Protein AF-A0A518AS21-F1 (afdb_monomer)

Structure (mmCIF, N/CA/C/O backbone):
data_AF-A0A518AS21-F1
#
_entry.id   AF-A0A518AS21-F1
#
loop_
_atom_site.group_PDB
_atom_site.id
_atom_site.type_symbol
_atom_site.label_atom_id
_atom_site.label_alt_id
_atom_site.label_comp_id
_atom_site.label_asym_id
_atom_site.label_entity_id
_atom_site.label_seq_id
_atom_site.pdbx_PDB_ins_code
_atom_site.Cartn_x
_atom_site.Cartn_y
_atom_site.Cartn_z
_atom_site.occupancy
_atom_site.B_iso_or_equiv
_atom_site.auth_seq_id
_atom_site.auth_comp_id
_atom_site.auth_asym_id
_atom_site.auth_atom_id
_atom_site.pdbx_PDB_model_num
ATOM 1 N N . MET A 1 1 ? -19.254 11.990 -0.516 1.00 41.94 1 MET A N 1
ATOM 2 C CA . MET A 1 1 ? -18.708 10.766 0.112 1.00 41.94 1 MET A CA 1
ATOM 3 C C . MET A 1 1 ? -17.410 11.158 0.797 1.00 41.94 1 MET A C 1
ATOM 5 O O . MET A 1 1 ? -16.558 11.711 0.112 1.00 41.94 1 MET A O 1
ATOM 9 N N . SER A 1 2 ? -17.281 10.971 2.113 1.00 51.50 2 SER A N 1
ATOM 10 C CA . SER A 1 2 ? -16.029 11.250 2.826 1.00 51.50 2 SER A CA 1
ATOM 11 C C . SER A 1 2 ? -14.923 10.355 2.263 1.00 51.50 2 SER A C 1
ATOM 13 O O . SER A 1 2 ? -15.095 9.141 2.139 1.00 51.50 2 SER A O 1
ATOM 15 N N . GLN A 1 3 ? -13.813 10.954 1.831 1.00 64.44 3 GLN A N 1
ATOM 16 C CA . GLN A 1 3 ? -12.653 10.183 1.397 1.00 64.44 3 GLN A CA 1
ATOM 17 C C . GLN A 1 3 ? -12.091 9.465 2.624 1.00 64.44 3 GLN A C 1
ATOM 19 O O . GLN A 1 3 ? -11.695 10.113 3.584 1.00 64.44 3 GLN A O 1
ATOM 24 N N . LEU A 1 4 ? -12.098 8.132 2.615 1.00 70.88 4 LEU A N 1
ATOM 25 C CA . LEU A 1 4 ? -11.415 7.357 3.647 1.00 70.88 4 LEU A CA 1
ATOM 26 C C . LEU A 1 4 ? -9.899 7.560 3.513 1.00 70.88 4 LEU A C 1
ATOM 28 O O . LEU A 1 4 ? -9.398 7.692 2.387 1.00 70.88 4 LEU A O 1
ATOM 32 N N . PRO A 1 5 ? -9.154 7.560 4.630 1.00 86.06 5 PRO A N 1
ATOM 33 C CA . PRO A 1 5 ? -7.715 7.731 4.573 1.00 86.06 5 PRO A CA 1
ATOM 34 C C . PRO A 1 5 ? -7.046 6.582 3.833 1.00 86.06 5 PRO A C 1
ATOM 36 O O . PRO A 1 5 ? -7.519 5.448 3.834 1.00 86.06 5 PRO A O 1
ATOM 39 N N . CYS A 1 6 ? -5.910 6.859 3.203 1.00 89.50 6 CYS A N 1
ATOM 40 C CA . CYS A 1 6 ? -5.127 5.821 2.549 1.00 89.50 6 CYS A CA 1
ATOM 41 C C . CYS A 1 6 ? -3.630 6.064 2.714 1.00 89.50 6 CYS A C 1
ATOM 43 O O . CYS A 1 6 ? -3.162 7.205 2.744 1.00 89.50 6 CYS A O 1
ATOM 45 N N . LYS A 1 7 ? -2.865 4.974 2.785 1.00 91.88 7 LYS A N 1
ATOM 46 C CA . LYS A 1 7 ? -1.402 4.997 2.779 1.00 91.88 7 LYS A CA 1
ATOM 47 C C . LYS A 1 7 ? -0.901 4.379 1.484 1.00 91.88 7 LYS A C 1
ATOM 49 O O . LYS A 1 7 ? -1.304 3.280 1.126 1.00 91.88 7 LYS A O 1
ATOM 54 N N . ARG A 1 8 ? -0.014 5.078 0.777 1.00 91.38 8 ARG A N 1
ATOM 55 C CA . ARG A 1 8 ? 0.564 4.601 -0.486 1.00 91.38 8 ARG A CA 1
ATOM 56 C C . ARG A 1 8 ? 2.052 4.327 -0.329 1.00 91.38 8 ARG A C 1
ATOM 58 O O . ARG A 1 8 ? 2.768 5.136 0.260 1.00 91.38 8 ARG A O 1
ATOM 65 N N . PHE A 1 9 ? 2.503 3.214 -0.891 1.00 91.38 9 PHE A N 1
ATOM 66 C CA . PHE A 1 9 ? 3.909 2.840 -1.008 1.00 91.38 9 PHE A CA 1
ATOM 67 C C . PHE A 1 9 ? 4.259 2.714 -2.480 1.00 91.38 9 PHE A C 1
ATOM 69 O O . PHE A 1 9 ? 3.477 2.148 -3.238 1.00 91.38 9 PHE A O 1
ATOM 76 N N . TRP A 1 10 ? 5.432 3.210 -2.865 1.00 89.25 10 TRP A N 1
ATOM 77 C CA . TRP A 1 10 ? 5.926 3.155 -4.236 1.00 89.25 10 TRP A CA 1
ATOM 78 C C . TRP A 1 10 ? 7.369 2.659 -4.268 1.00 89.25 10 TRP A C 1
ATOM 80 O O . TRP A 1 10 ? 8.170 2.982 -3.390 1.00 89.25 10 TRP A O 1
ATOM 90 N N . GLU A 1 11 ? 7.688 1.887 -5.299 1.00 88.38 11 GLU A N 1
ATOM 91 C CA . GLU A 1 11 ? 9.034 1.481 -5.682 1.00 88.38 11 GLU A CA 1
ATOM 92 C C . GLU A 1 11 ? 9.083 1.431 -7.218 1.00 88.38 11 GLU A C 1
ATOM 94 O O . GLU A 1 11 ? 8.591 0.497 -7.860 1.00 88.38 11 GLU A O 1
ATOM 99 N N . GLY A 1 12 ? 9.635 2.483 -7.826 1.00 83.38 12 GLY A N 1
ATOM 100 C CA . GLY A 1 12 ? 9.606 2.656 -9.279 1.00 83.38 12 GLY A CA 1
ATOM 101 C C . GLY A 1 12 ? 8.165 2.679 -9.822 1.00 83.38 12 GLY A C 1
ATOM 102 O O . GLY A 1 12 ? 7.334 3.407 -9.282 1.00 83.38 12 GLY A O 1
ATOM 103 N N . PRO A 1 13 ? 7.835 1.891 -10.865 1.00 80.88 13 PRO A N 1
ATOM 104 C CA . PRO A 1 13 ? 6.492 1.867 -11.450 1.00 80.88 13 PRO A CA 1
ATOM 105 C C . PRO A 1 13 ? 5.495 1.016 -10.645 1.00 80.88 13 PRO A C 1
ATOM 107 O O . PRO A 1 13 ? 4.372 0.803 -11.095 1.00 80.88 13 PRO A O 1
ATOM 110 N N . VAL A 1 14 ? 5.896 0.461 -9.499 1.00 86.00 14 VAL A N 1
ATOM 111 C CA . VAL A 1 14 ? 5.064 -0.428 -8.685 1.00 86.00 14 VAL A CA 1
ATOM 112 C C . VAL A 1 14 ? 4.634 0.294 -7.421 1.00 86.00 14 VAL A C 1
ATOM 114 O O . VAL A 1 14 ? 5.470 0.816 -6.688 1.00 86.00 14 VAL A O 1
ATOM 117 N N . GLY A 1 15 ? 3.336 0.284 -7.147 1.00 89.19 15 GLY A N 1
ATOM 118 C CA . GLY A 1 15 ? 2.752 0.864 -5.954 1.00 89.19 15 GLY A CA 1
ATOM 119 C C . GLY A 1 15 ? 1.694 -0.026 -5.318 1.00 89.19 15 GLY A C 1
ATOM 120 O O . GLY A 1 15 ? 1.115 -0.914 -5.944 1.00 89.19 15 GLY A O 1
ATOM 121 N N . ILE A 1 16 ? 1.457 0.213 -4.035 1.00 90.50 16 ILE A N 1
ATOM 122 C CA . ILE A 1 16 ? 0.378 -0.402 -3.265 1.00 90.50 16 ILE A CA 1
ATOM 123 C C . ILE A 1 16 ? -0.305 0.690 -2.465 1.00 90.50 16 ILE A C 1
ATOM 125 O O . ILE A 1 16 ? 0.355 1.534 -1.855 1.00 90.50 16 ILE A O 1
ATOM 129 N N . THR A 1 17 ? -1.630 0.648 -2.453 1.00 92.31 17 THR A N 1
ATOM 130 C CA . THR A 1 17 ? -2.464 1.512 -1.626 1.00 92.31 17 THR A CA 1
ATOM 131 C C . THR A 1 17 ? -3.107 0.679 -0.525 1.00 92.31 17 THR A C 1
ATOM 133 O O . THR A 1 17 ? -3.833 -0.263 -0.820 1.00 92.31 17 THR A O 1
ATOM 136 N N . LEU A 1 18 ? -2.864 1.039 0.731 1.00 93.44 18 LEU A N 1
ATOM 137 C CA . LEU A 1 18 ? -3.574 0.519 1.893 1.00 93.44 18 LEU A CA 1
ATOM 138 C C . LEU A 1 18 ? -4.731 1.445 2.254 1.00 93.44 18 LEU A C 1
ATOM 140 O O . LEU A 1 18 ? -4.554 2.663 2.337 1.00 93.44 18 LEU A O 1
ATOM 144 N N . MET A 1 19 ? -5.902 0.863 2.483 1.00 93.25 19 MET A N 1
ATOM 145 C CA . MET A 1 19 ? -7.113 1.568 2.895 1.00 93.25 19 MET A CA 1
ATOM 146 C C . MET A 1 19 ? -7.762 0.817 4.057 1.00 93.25 19 MET A C 1
ATOM 148 O O . MET A 1 19 ? -8.006 -0.388 3.921 1.00 93.25 19 MET A O 1
ATOM 152 N N . PRO A 1 20 ? -8.081 1.491 5.170 1.00 92.88 20 PRO A N 1
ATOM 153 C CA . PRO A 1 20 ? -8.905 0.902 6.202 1.00 92.88 20 PRO A CA 1
ATOM 154 C C . PRO A 1 20 ? -10.345 0.812 5.686 1.00 92.88 20 PRO A C 1
ATOM 156 O O . PRO A 1 20 ? -10.876 1.735 5.060 1.00 92.88 20 PRO A O 1
ATOM 159 N N . ARG A 1 21 ? -10.991 -0.326 5.920 1.00 91.50 21 ARG A N 1
ATOM 160 C CA . ARG A 1 21 ? -12.401 -0.554 5.593 1.00 91.50 21 ARG A CA 1
ATOM 161 C C . ARG A 1 21 ? -13.114 -1.035 6.840 1.00 91.50 21 ARG A C 1
ATOM 163 O O . ARG A 1 21 ? -12.568 -1.836 7.588 1.00 91.50 21 ARG A O 1
ATOM 170 N N . LYS A 1 22 ? -14.327 -0.533 7.051 1.00 91.44 22 LYS A N 1
ATOM 171 C CA . LYS A 1 22 ? -15.169 -0.924 8.179 1.00 91.44 22 LYS A CA 1
ATOM 172 C C . LYS A 1 22 ? -15.969 -2.169 7.805 1.00 91.44 22 LYS A C 1
ATOM 174 O O . LYS A 1 22 ? -16.633 -2.182 6.767 1.00 91.44 22 LYS A O 1
ATOM 179 N N . GLN A 1 23 ? -15.881 -3.212 8.619 1.00 90.25 23 GLN A N 1
ATOM 180 C CA . GLN A 1 23 ? -16.730 -4.395 8.519 1.00 90.25 23 GLN A CA 1
ATOM 181 C C . GLN A 1 23 ? -18.141 -4.093 9.035 1.00 90.25 23 GLN A C 1
ATOM 183 O O . GLN A 1 23 ? -18.375 -3.086 9.704 1.00 90.25 23 GLN A O 1
ATOM 188 N N . GLN A 1 24 ? -19.083 -5.001 8.774 1.00 91.19 24 GLN A N 1
ATOM 189 C CA . GLN A 1 24 ? -20.438 -4.910 9.333 1.00 91.19 24 GLN A CA 1
ATOM 190 C C . GLN A 1 24 ? -20.447 -4.996 10.868 1.00 91.19 24 GLN A C 1
ATOM 192 O O . GLN A 1 24 ? -21.294 -4.375 11.500 1.00 91.19 24 GLN A O 1
ATOM 197 N N . SER A 1 25 ? -19.473 -5.696 11.463 1.00 91.88 25 SER A N 1
ATOM 198 C CA . SER A 1 25 ? -19.252 -5.761 12.918 1.00 91.88 25 SER A CA 1
ATOM 199 C C . SER A 1 25 ? -18.850 -4.418 13.537 1.00 91.88 25 SER A C 1
ATOM 201 O O . SER A 1 25 ? -18.908 -4.255 14.750 1.00 91.88 25 SER A O 1
ATOM 203 N N . GLY A 1 26 ? -18.431 -3.454 12.714 1.00 88.19 26 GLY A N 1
ATOM 204 C CA . GLY A 1 26 ? -17.901 -2.169 13.150 1.00 88.19 26 GLY A CA 1
ATOM 205 C C . GLY A 1 26 ? -16.377 -2.123 13.270 1.00 88.19 26 GLY A C 1
ATOM 206 O O . GLY A 1 26 ? -15.833 -1.023 13.360 1.00 88.19 26 GLY A O 1
ATOM 207 N N . GLU A 1 27 ? -15.693 -3.267 13.197 1.00 90.81 27 GLU A N 1
ATOM 208 C CA . GLU A 1 27 ? -14.230 -3.348 13.228 1.00 90.81 27 GLU A CA 1
ATOM 209 C C . GLU A 1 27 ? -13.611 -2.876 11.904 1.00 90.81 27 GLU A C 1
ATOM 211 O O . GLU A 1 27 ? -14.154 -3.114 10.820 1.00 90.81 27 GLU A O 1
ATOM 216 N N . TYR A 1 28 ? -12.465 -2.197 11.979 1.00 92.56 28 TYR A N 1
ATOM 217 C CA . TYR A 1 28 ? -11.699 -1.815 10.798 1.00 92.56 28 TYR A CA 1
ATOM 218 C C . TYR A 1 28 ? -10.652 -2.870 10.448 1.00 92.56 28 TYR A C 1
ATOM 220 O O . TYR A 1 28 ? -9.984 -3.414 11.318 1.00 92.56 28 TYR A O 1
ATOM 228 N 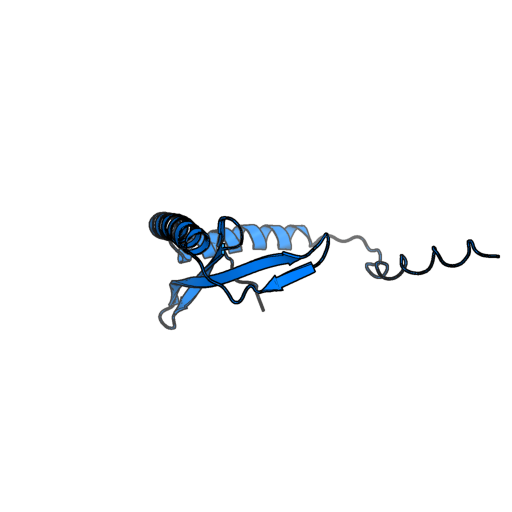N . PHE A 1 29 ? -10.443 -3.091 9.154 1.00 93.62 29 PHE A N 1
ATOM 229 C CA . PHE A 1 29 ? -9.374 -3.941 8.639 1.00 93.62 29 PHE A CA 1
ATOM 230 C C . PHE A 1 29 ? -8.674 -3.282 7.456 1.00 93.62 29 PHE A C 1
ATOM 232 O O . PHE A 1 29 ? -9.242 -2.432 6.760 1.00 93.62 29 PHE A O 1
ATOM 239 N N . TRP A 1 30 ? -7.429 -3.683 7.216 1.00 94.06 30 TRP A N 1
ATOM 240 C CA . TR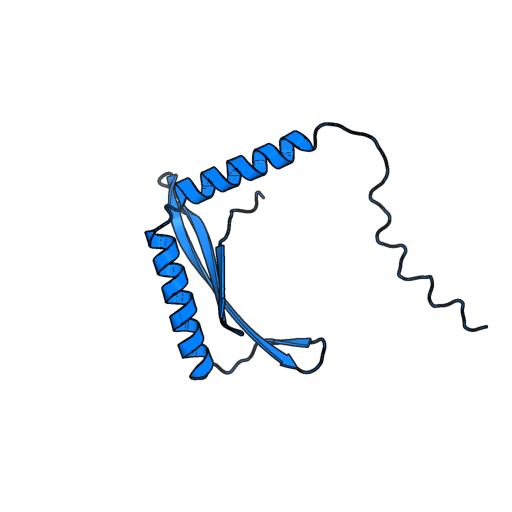P A 1 30 ? -6.665 -3.212 6.072 1.00 94.06 30 TRP A CA 1
ATOM 241 C C . TRP A 1 30 ? -7.098 -3.920 4.790 1.00 94.06 30 TRP A C 1
ATOM 243 O O . TRP A 1 30 ? -7.140 -5.144 4.708 1.00 94.06 30 TRP A O 1
ATOM 253 N N . THR A 1 31 ? -7.353 -3.132 3.754 1.00 93.06 31 THR A N 1
ATOM 254 C CA . THR A 1 31 ? -7.430 -3.606 2.372 1.00 93.06 31 THR A CA 1
ATOM 255 C C . THR A 1 31 ? -6.252 -3.063 1.592 1.00 93.06 31 THR A C 1
ATOM 257 O O . THR A 1 31 ? -5.829 -1.927 1.810 1.00 93.06 31 THR A O 1
ATOM 260 N N . PHE A 1 32 ? -5.726 -3.867 0.673 1.00 89.50 32 PHE A N 1
ATOM 261 C CA . PHE A 1 32 ? -4.672 -3.448 -0.234 1.00 89.50 32 PHE A CA 1
ATOM 262 C C . PHE A 1 32 ? -5.205 -3.418 -1.664 1.00 89.50 32 PHE A C 1
ATOM 264 O O . PHE A 1 32 ? -5.867 -4.343 -2.128 1.00 89.50 32 PHE A O 1
ATOM 271 N N . ALA A 1 33 ? -4.899 -2.338 -2.369 1.00 88.12 33 ALA A N 1
ATOM 272 C CA . ALA A 1 33 ? -5.115 -2.213 -3.794 1.00 88.12 33 ALA A CA 1
ATOM 273 C C . ALA A 1 33 ? -3.759 -2.129 -4.472 1.00 88.12 33 ALA A C 1
ATOM 275 O O . ALA A 1 33 ? -2.901 -1.311 -4.122 1.00 88.12 33 ALA A O 1
ATOM 276 N N . PHE A 1 34 ? -3.576 -2.999 -5.449 1.00 84.12 34 PHE A N 1
ATOM 277 C CA . PHE A 1 34 ? -2.377 -3.003 -6.241 1.00 84.12 34 PHE A CA 1
ATOM 278 C C . PHE A 1 34 ? -2.406 -1.862 -7.260 1.00 84.12 34 PHE A C 1
ATOM 280 O O . PHE A 1 34 ? -3.418 -1.648 -7.922 1.00 84.12 34 PHE A O 1
ATOM 287 N N . THR A 1 35 ? -1.319 -1.105 -7.385 1.00 76.38 35 THR A N 1
ATOM 288 C CA . THR A 1 35 ? -1.233 0.030 -8.310 1.00 76.38 35 THR A CA 1
ATOM 289 C C . THR A 1 35 ? -0.002 -0.145 -9.199 1.00 76.38 35 THR A C 1
ATOM 291 O O . THR A 1 35 ? 1.134 -0.077 -8.745 1.00 76.38 35 THR A O 1
ATOM 294 N N . ARG A 1 36 ? -0.207 -0.414 -10.487 1.00 68.50 36 ARG A N 1
ATOM 295 C CA . ARG A 1 36 ? 0.852 -0.607 -11.498 1.00 68.50 36 ARG A CA 1
ATOM 296 C C . ARG A 1 36 ? 0.377 -0.053 -12.838 1.00 68.50 36 ARG A C 1
ATOM 298 O O . ARG A 1 36 ? -0.826 0.059 -13.023 1.00 68.50 36 ARG A O 1
ATOM 305 N N . ALA A 1 37 ? 1.216 0.242 -13.830 1.00 62.34 37 ALA A N 1
ATOM 306 C CA . ALA A 1 37 ? 2.673 0.262 -13.947 1.00 62.34 37 ALA A CA 1
ATOM 307 C C . ALA A 1 37 ? 2.979 1.247 -15.077 1.00 62.34 37 ALA A C 1
ATOM 309 O O . ALA A 1 37 ? 2.622 0.951 -16.213 1.00 62.34 37 ALA A O 1
ATOM 310 N N . PHE A 1 38 ? 3.586 2.400 -14.807 1.00 62.94 38 PHE A N 1
ATOM 311 C CA . PHE A 1 38 ? 3.742 3.399 -15.861 1.00 62.94 38 PHE A CA 1
ATOM 312 C C . PHE A 1 38 ? 5.104 3.279 -16.543 1.00 62.94 38 PHE A C 1
ATOM 314 O O . PHE A 1 38 ? 6.143 3.568 -15.943 1.00 62.94 38 PHE A O 1
ATOM 321 N N . LYS A 1 39 ? 5.109 2.864 -17.811 1.00 57.88 39 LYS A N 1
ATOM 322 C CA . LYS A 1 39 ? 6.230 3.152 -18.704 1.00 57.88 39 LYS A CA 1
ATOM 323 C C . LYS A 1 39 ? 6.095 4.622 -19.097 1.00 57.88 39 LYS A C 1
ATOM 325 O O . LYS A 1 39 ? 5.039 5.046 -19.556 1.00 57.88 39 LYS A O 1
ATOM 330 N N . ARG A 1 40 ? 7.144 5.413 -18.870 1.00 56.00 40 ARG A N 1
ATOM 331 C CA . ARG A 1 40 ? 7.199 6.790 -19.368 1.00 56.00 40 ARG A CA 1
ATOM 332 C C . ARG A 1 40 ? 7.676 6.743 -20.815 1.00 56.00 40 ARG A C 1
ATOM 334 O O . ARG A 1 40 ? 8.846 6.453 -21.068 1.00 56.00 40 ARG A O 1
ATOM 341 N N . THR A 1 41 ? 6.771 6.977 -21.753 1.00 55.78 41 THR A N 1
ATOM 342 C CA . THR A 1 41 ? 7.067 7.071 -23.186 1.00 55.78 41 THR A CA 1
ATOM 343 C C . THR A 1 41 ? 7.171 8.561 -23.521 1.00 55.78 41 THR A C 1
ATOM 345 O O . THR A 1 41 ? 6.195 9.308 -23.473 1.00 55.78 41 THR A O 1
ATOM 348 N N . GLY A 1 42 ? 8.392 9.043 -23.768 1.00 64.94 42 GLY A N 1
ATOM 349 C CA . GLY A 1 42 ? 8.653 10.471 -24.002 1.00 64.94 42 GLY A CA 1
ATOM 350 C C . GLY A 1 42 ? 8.585 11.348 -22.740 1.00 64.94 42 GLY A C 1
ATOM 351 O O . GLY A 1 42 ? 8.779 10.872 -21.621 1.00 64.94 42 GLY A O 1
ATOM 352 N N . LYS A 1 43 ? 8.374 12.663 -22.911 1.00 61.91 43 LYS A N 1
ATOM 353 C CA . LYS A 1 43 ? 8.339 13.618 -21.787 1.00 61.91 43 LYS A CA 1
ATOM 354 C C . LYS A 1 43 ? 7.021 13.584 -21.007 1.00 61.91 43 LYS A C 1
ATOM 356 O O . LYS A 1 43 ? 7.095 13.682 -19.784 1.00 61.91 43 LYS A O 1
ATOM 361 N N . ASP A 1 44 ? 5.882 13.337 -21.657 1.00 59.50 44 ASP A N 1
ATOM 362 C CA . ASP A 1 44 ? 4.575 13.696 -21.075 1.00 59.50 44 ASP A CA 1
ATOM 363 C C . ASP A 1 44 ? 3.504 12.590 -21.089 1.00 59.50 44 ASP A C 1
ATOM 365 O O . ASP A 1 44 ? 2.391 12.832 -20.629 1.00 59.50 44 ASP A O 1
ATOM 369 N N . SER A 1 45 ? 3.807 11.372 -21.563 1.00 58.62 45 SER A N 1
ATOM 370 C CA . SER A 1 45 ? 2.827 10.273 -21.583 1.00 58.62 45 SER A CA 1
ATOM 371 C C . SER A 1 45 ? 3.199 9.126 -20.640 1.00 58.62 45 SER A C 1
ATOM 373 O O . SER A 1 45 ? 4.349 8.673 -20.584 1.00 58.62 45 SER A O 1
ATOM 375 N N . TRP A 1 46 ? 2.209 8.693 -19.860 1.00 59.91 46 TRP A N 1
ATOM 376 C CA . TRP A 1 46 ? 2.297 7.562 -18.944 1.00 59.91 46 TRP A CA 1
ATOM 377 C C . TRP A 1 46 ? 1.429 6.431 -19.491 1.00 59.91 46 TRP A C 1
ATOM 379 O O . TRP A 1 46 ? 0.210 6.564 -19.555 1.00 59.91 46 TRP A O 1
ATOM 389 N N . GLU A 1 47 ? 2.050 5.318 -19.866 1.00 63.75 47 GLU A N 1
ATOM 390 C CA . GLU A 1 47 ? 1.350 4.157 -20.418 1.00 63.75 47 GLU A CA 1
ATOM 391 C C . GLU A 1 47 ? 1.385 2.991 -19.434 1.00 63.75 47 GLU A C 1
ATOM 393 O O . GLU A 1 47 ? 2.419 2.720 -18.814 1.00 63.75 47 GLU A O 1
ATOM 398 N N . TYR A 1 48 ? 0.267 2.275 -19.309 1.00 65.00 48 TYR A N 1
ATOM 399 C CA . TYR A 1 48 ? 0.226 1.016 -18.571 1.00 65.00 48 TYR A CA 1
ATOM 400 C C . TYR A 1 48 ? 1.093 -0.019 -19.298 1.00 65.00 48 TYR A C 1
ATOM 402 O O . TYR A 1 48 ? 0.825 -0.359 -20.446 1.00 65.00 48 TYR A O 1
ATOM 410 N N . THR A 1 49 ? 2.145 -0.526 -18.649 1.00 66.00 49 THR A N 1
ATOM 411 C CA . THR A 1 49 ? 2.931 -1.629 -19.220 1.00 66.00 49 THR A CA 1
ATOM 412 C C . THR A 1 49 ? 2.208 -2.955 -19.019 1.00 66.00 49 THR A C 1
ATOM 414 O O . THR A 1 49 ? 1.921 -3.352 -17.890 1.00 66.00 49 THR A O 1
ATOM 417 N N . GLU A 1 50 ? 1.983 -3.673 -20.116 1.00 65.38 50 GLU A N 1
ATOM 418 C CA . GLU A 1 50 ? 1.459 -5.044 -20.103 1.00 65.38 50 GLU A CA 1
ATOM 419 C C . GLU A 1 50 ? 2.490 -6.048 -19.560 1.00 65.38 50 GLU A C 1
ATOM 421 O O . GLU A 1 50 ? 2.137 -7.104 -19.038 1.00 65.38 50 GLU A O 1
ATOM 426 N N . PHE A 1 51 ? 3.786 -5.715 -19.626 1.00 75.38 51 PHE A N 1
ATOM 427 C CA . PHE A 1 51 ? 4.853 -6.614 -19.198 1.00 75.38 51 PHE A CA 1
ATOM 428 C C . PHE A 1 51 ? 5.235 -6.444 -17.724 1.00 75.38 51 PHE A C 1
ATOM 430 O O . PHE A 1 51 ? 5.672 -5.374 -17.282 1.00 75.38 51 PHE A O 1
ATOM 437 N N . PHE A 1 52 ? 5.190 -7.554 -16.984 1.00 78.81 52 PHE A N 1
ATOM 438 C CA . PHE A 1 52 ? 5.621 -7.648 -15.596 1.00 78.81 52 PHE A CA 1
ATOM 439 C C . PHE A 1 52 ? 6.866 -8.541 -15.425 1.00 78.81 52 PHE A C 1
ATOM 441 O O . PHE A 1 52 ? 6.776 -9.716 -15.090 1.00 78.81 52 PHE A O 1
ATOM 448 N N . GLY A 1 53 ? 8.051 -7.967 -15.659 1.00 84.88 53 GLY A N 1
ATOM 449 C CA . GLY A 1 53 ? 9.335 -8.660 -15.479 1.00 84.88 53 GLY A CA 1
ATOM 450 C C . GLY A 1 53 ? 9.935 -8.644 -14.064 1.00 84.88 53 GLY A C 1
ATOM 451 O O . GLY A 1 53 ? 9.424 -8.022 -13.132 1.00 84.88 53 GLY A O 1
ATOM 452 N N . GLN A 1 54 ? 11.110 -9.267 -13.933 1.00 87.25 54 GLN A N 1
ATOM 453 C CA . GLN A 1 54 ? 11.808 -9.492 -12.659 1.00 87.25 54 GLN A CA 1
ATOM 454 C C . GLN A 1 54 ? 12.084 -8.217 -11.848 1.00 87.25 54 GLN A C 1
ATOM 456 O O . GLN A 1 54 ? 11.875 -8.210 -10.638 1.00 87.25 54 GLN A O 1
ATOM 461 N N . LYS A 1 55 ? 12.472 -7.106 -12.494 1.00 85.44 55 LYS A N 1
ATOM 462 C CA . LYS A 1 55 ? 12.674 -5.815 -11.802 1.00 85.44 55 LYS A CA 1
ATOM 463 C C . LYS A 1 55 ? 11.407 -5.348 -11.081 1.00 85.44 55 LYS A C 1
ATOM 465 O O . LYS A 1 55 ? 11.472 -4.837 -9.966 1.00 85.44 55 LYS A O 1
ATOM 470 N N . HIS A 1 56 ? 10.251 -5.555 -11.702 1.00 85.75 56 HIS A N 1
ATOM 471 C CA . HIS A 1 56 ? 8.970 -5.193 -11.121 1.00 85.75 56 HIS A CA 1
ATOM 472 C C . HIS A 1 56 ? 8.560 -6.167 -9.999 1.00 85.75 56 HIS A C 1
ATOM 474 O O . HIS A 1 56 ? 7.918 -5.742 -9.040 1.00 85.75 56 HIS A O 1
ATOM 480 N N . ALA A 1 57 ? 8.933 -7.449 -10.088 1.00 88.19 57 ALA A N 1
ATOM 481 C CA . ALA A 1 57 ? 8.736 -8.431 -9.017 1.00 88.19 57 ALA A CA 1
ATOM 482 C C . ALA A 1 57 ? 9.567 -8.097 -7.775 1.00 88.19 57 ALA A C 1
ATOM 484 O O . ALA A 1 57 ? 9.033 -8.070 -6.668 1.00 88.19 57 ALA A O 1
ATOM 485 N N . SER A 1 58 ? 10.835 -7.722 -7.953 1.00 91.25 58 SER A N 1
ATOM 486 C CA . SER A 1 58 ? 11.666 -7.222 -6.855 1.00 91.25 58 SER A CA 1
ATOM 487 C C . SER A 1 58 ? 11.090 -5.945 -6.239 1.00 91.25 58 SER A C 1
ATOM 489 O O . SER A 1 58 ? 11.057 -5.813 -5.017 1.00 91.25 58 SER A O 1
ATOM 491 N N . ALA A 1 59 ? 10.592 -5.018 -7.066 1.00 89.19 59 ALA A N 1
ATOM 492 C CA . ALA A 1 59 ? 9.937 -3.808 -6.578 1.00 89.19 59 ALA A CA 1
ATOM 493 C C . ALA A 1 59 ? 8.656 -4.120 -5.788 1.00 89.19 59 ALA A C 1
ATOM 495 O O . ALA A 1 59 ? 8.441 -3.541 -4.725 1.00 89.19 59 ALA A O 1
ATOM 496 N N . LEU A 1 60 ? 7.853 -5.084 -6.259 1.00 89.81 60 LEU A N 1
ATOM 497 C CA . LEU A 1 60 ? 6.668 -5.570 -5.551 1.00 89.81 60 LEU A CA 1
ATOM 498 C C . LEU A 1 60 ? 7.017 -6.110 -4.165 1.00 89.81 60 LEU A C 1
ATOM 500 O O . LEU A 1 60 ? 6.363 -5.740 -3.197 1.00 89.81 60 LEU A O 1
ATOM 504 N N . GLY A 1 61 ? 8.052 -6.947 -4.068 1.00 92.19 61 GLY A N 1
ATOM 505 C CA . GLY A 1 61 ? 8.507 -7.492 -2.789 1.00 92.19 61 GLY A CA 1
ATOM 506 C C . GLY A 1 61 ? 8.813 -6.383 -1.783 1.00 92.19 61 GLY A C 1
ATOM 507 O O . GLY A 1 61 ? 8.299 -6.401 -0.670 1.00 92.19 61 GLY A O 1
ATOM 508 N N . LYS A 1 62 ? 9.547 -5.347 -2.208 1.00 94.88 62 LYS A N 1
ATOM 509 C CA . LYS A 1 62 ? 9.872 -4.196 -1.352 1.00 94.88 62 LYS A CA 1
ATOM 510 C C . LYS A 1 62 ? 8.634 -3.429 -0.882 1.00 94.88 62 LYS A C 1
ATOM 512 O O . LYS A 1 62 ? 8.547 -3.095 0.299 1.00 94.88 62 LYS A O 1
ATOM 517 N N . VAL A 1 63 ? 7.685 -3.126 -1.776 1.00 93.56 63 VAL A N 1
ATOM 518 C CA . VAL A 1 63 ? 6.465 -2.397 -1.374 1.00 93.56 63 VAL A CA 1
ATOM 519 C C . VAL A 1 63 ? 5.558 -3.246 -0.489 1.00 93.56 63 VAL A C 1
ATOM 521 O O . VAL A 1 63 ? 4.985 -2.703 0.448 1.00 93.56 63 VAL A O 1
ATOM 524 N N . MET A 1 64 ? 5.477 -4.560 -0.722 1.00 93.88 64 MET A N 1
ATOM 525 C CA . MET A 1 64 ? 4.732 -5.483 0.138 1.00 93.88 64 MET A CA 1
ATOM 526 C C . MET A 1 64 ? 5.341 -5.548 1.536 1.00 93.88 64 MET A C 1
ATOM 528 O O . MET A 1 64 ? 4.611 -5.400 2.509 1.00 93.88 64 MET A O 1
ATOM 532 N N . SER A 1 65 ? 6.666 -5.687 1.658 1.00 96.12 65 SER A N 1
ATOM 533 C CA . SER A 1 65 ? 7.336 -5.687 2.965 1.00 96.12 65 SER A CA 1
ATOM 534 C C . SER A 1 65 ? 7.089 -4.389 3.734 1.00 96.12 65 SER A C 1
ATOM 536 O O . SER A 1 65 ? 6.745 -4.435 4.910 1.00 96.12 65 SER A O 1
ATOM 538 N N . ARG A 1 66 ? 7.184 -3.228 3.067 1.00 95.38 66 ARG A N 1
ATOM 539 C CA . ARG A 1 66 ? 6.864 -1.929 3.688 1.00 95.38 66 ARG A CA 1
ATOM 540 C C . ARG A 1 66 ? 5.397 -1.833 4.108 1.00 95.38 66 ARG A C 1
ATOM 542 O O . ARG A 1 66 ? 5.105 -1.297 5.171 1.00 95.38 66 ARG A O 1
ATOM 549 N N . ALA A 1 67 ? 4.484 -2.336 3.279 1.00 94.69 67 ALA A N 1
ATOM 550 C CA . ALA A 1 67 ? 3.059 -2.333 3.578 1.00 94.69 67 ALA A CA 1
ATOM 551 C C . ALA A 1 67 ? 2.735 -3.221 4.789 1.00 94.69 67 ALA A C 1
ATOM 553 O O . ALA A 1 67 ? 2.014 -2.779 5.675 1.00 94.69 67 ALA A 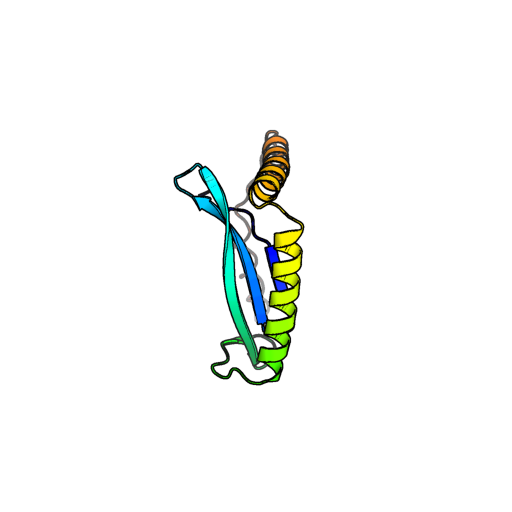O 1
ATOM 554 N N . ILE A 1 68 ? 3.302 -4.427 4.859 1.00 94.88 68 ILE A N 1
ATOM 555 C CA . ILE A 1 68 ? 3.128 -5.347 5.993 1.00 94.88 68 ILE A CA 1
ATOM 556 C C . ILE A 1 68 ? 3.670 -4.722 7.274 1.00 94.88 68 ILE A C 1
ATOM 558 O O . ILE A 1 68 ? 2.923 -4.602 8.238 1.00 94.88 68 ILE A O 1
ATOM 562 N N . GLN A 1 69 ? 4.906 -4.219 7.249 1.00 96.69 69 GLN A N 1
ATOM 563 C CA . GLN A 1 69 ? 5.503 -3.554 8.407 1.00 96.69 69 GLN A CA 1
ATOM 564 C C . GLN A 1 69 ? 4.641 -2.380 8.896 1.00 96.69 69 GLN A C 1
ATOM 566 O O . GLN A 1 69 ? 4.462 -2.184 10.094 1.00 96.69 69 GLN A O 1
ATOM 571 N N . PHE A 1 70 ? 4.067 -1.605 7.973 1.00 95.19 70 PHE A N 1
ATOM 572 C CA . PHE A 1 70 ? 3.142 -0.538 8.335 1.00 95.19 70 PHE A CA 1
ATOM 573 C C . PHE A 1 70 ? 1.867 -1.077 8.992 1.00 95.19 70 PHE A C 1
ATOM 575 O O . PHE A 1 70 ? 1.452 -0.530 10.007 1.00 95.19 70 PHE A O 1
ATOM 582 N N . MET A 1 71 ? 1.254 -2.131 8.447 1.00 94.69 71 MET A N 1
ATOM 583 C CA . MET A 1 71 ? 0.045 -2.733 9.024 1.00 94.69 71 MET A CA 1
ATOM 584 C C . MET A 1 71 ? 0.293 -3.315 10.420 1.00 94.69 71 MET A C 1
ATOM 586 O O . MET A 1 71 ? -0.569 -3.187 11.281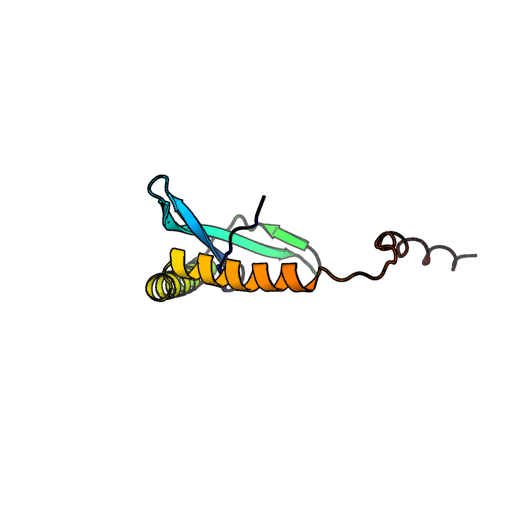 1.00 94.69 71 MET A O 1
ATOM 590 N N . GLU A 1 72 ? 1.465 -3.903 10.660 1.00 94.69 72 GLU A N 1
ATOM 591 C CA . GLU A 1 72 ? 1.866 -4.423 11.976 1.00 94.69 72 GLU A CA 1
ATOM 592 C C . GLU A 1 72 ? 2.039 -3.309 13.014 1.00 94.69 72 GLU A C 1
ATOM 594 O O . GLU A 1 72 ? 1.750 -3.496 14.192 1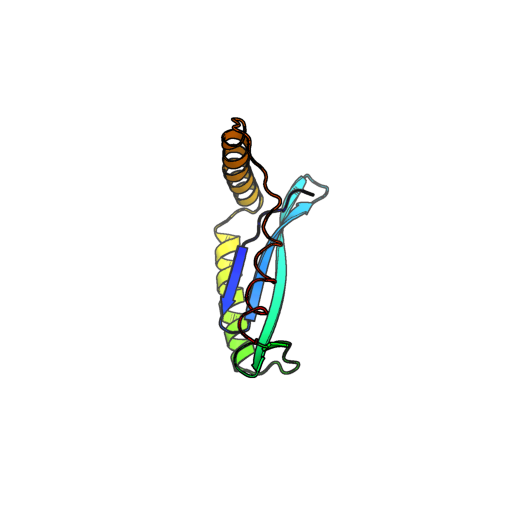.00 94.69 72 GLU A O 1
ATOM 599 N N . GLN A 1 73 ? 2.498 -2.136 12.577 1.00 94.88 73 GLN A N 1
ATOM 600 C CA . GLN A 1 73 ? 2.756 -0.988 13.448 1.00 94.88 73 GLN A CA 1
ATOM 601 C C . GLN A 1 73 ? 1.545 -0.066 13.627 1.00 94.88 73 GLN A C 1
ATOM 603 O O . GLN A 1 73 ? 1.571 0.805 14.494 1.00 94.88 73 GLN A O 1
ATOM 608 N N . ASN A 1 74 ? 0.515 -0.191 12.786 1.00 94.88 74 ASN A N 1
ATOM 609 C CA . ASN A 1 74 ? -0.596 0.757 12.734 1.00 94.88 74 ASN A CA 1
ATOM 610 C C . ASN A 1 74 ? -1.933 0.016 12.698 1.00 94.88 74 ASN A C 1
ATOM 612 O O . ASN A 1 74 ? -2.304 -0.591 11.688 1.00 94.88 74 ASN A O 1
ATOM 616 N N . ASN A 1 75 ? -2.699 0.139 13.784 1.00 93.81 75 ASN A N 1
ATOM 617 C CA . ASN A 1 75 ? -4.073 -0.338 13.824 1.00 93.81 75 ASN A CA 1
ATOM 618 C C . ASN A 1 75 ? -4.947 0.483 12.843 1.00 93.81 75 ASN A C 1
ATOM 620 O O . ASN A 1 75 ? -4.868 1.717 12.836 1.00 93.81 75 ASN A O 1
ATOM 624 N N . PRO A 1 76 ? -5.782 -0.159 12.006 1.00 93.25 76 PRO A N 1
ATOM 625 C CA . PRO A 1 76 ? -6.593 0.539 11.006 1.00 93.25 76 PRO A CA 1
ATOM 626 C C . PRO A 1 76 ? -7.674 1.448 11.614 1.00 93.25 76 PRO A C 1
ATOM 628 O O . PRO A 1 76 ? -8.031 2.450 10.991 1.00 93.25 76 PRO A O 1
ATOM 631 N N . GLY A 1 77 ? -8.180 1.134 12.811 1.00 91.56 77 GLY A N 1
ATOM 632 C CA . GLY A 1 77 ? -9.1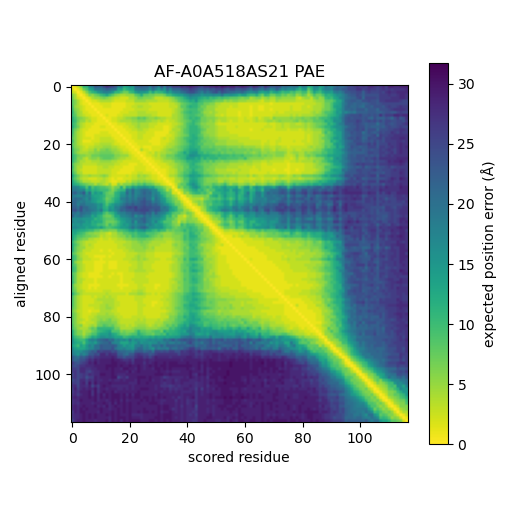20 1.974 13.555 1.00 91.56 77 GLY A CA 1
ATOM 633 C C . GLY A 1 77 ? -8.456 3.265 14.024 1.00 91.56 77 GLY A C 1
ATOM 634 O O . GLY A 1 77 ? -8.863 4.343 13.599 1.00 91.56 77 GLY A O 1
ATOM 635 N N . GLU A 1 78 ? -7.355 3.151 14.771 1.00 92.06 78 GLU A N 1
ATOM 636 C CA . GLU A 1 78 ? -6.587 4.313 15.250 1.00 92.06 78 GLU A CA 1
ATOM 637 C C . GLU A 1 78 ? -6.084 5.196 14.104 1.00 92.06 78 GLU A C 1
ATOM 639 O O . GLU A 1 78 ? -6.085 6.423 14.194 1.00 92.06 78 GLU A O 1
ATOM 644 N N . PHE A 1 79 ? -5.642 4.584 13.002 1.00 90.75 79 PHE A N 1
ATOM 645 C CA . PHE A 1 79 ? -5.227 5.323 11.814 1.00 90.75 79 PHE A CA 1
ATOM 646 C C . PHE A 1 79 ? -6.382 6.135 11.218 1.00 90.75 79 PHE A C 1
ATOM 648 O O . PHE A 1 79 ? -6.185 7.267 10.777 1.00 90.75 79 PHE A O 1
ATOM 655 N N . THR A 1 80 ? -7.586 5.561 11.211 1.00 89.19 80 THR A N 1
ATOM 656 C CA . THR A 1 80 ? -8.785 6.233 10.710 1.00 89.19 80 THR A CA 1
ATOM 657 C C . THR A 1 80 ? -9.201 7.378 11.627 1.00 89.19 80 THR A C 1
ATOM 659 O O . THR A 1 80 ? -9.469 8.471 11.134 1.00 89.19 80 THR A O 1
ATOM 662 N N . GLU A 1 81 ? -9.196 7.160 12.940 1.00 88.81 81 GLU A N 1
ATOM 663 C CA . GLU A 1 81 ? -9.540 8.168 13.950 1.00 88.81 81 GLU A CA 1
ATOM 664 C C . GLU A 1 81 ? -8.583 9.358 13.906 1.00 88.81 81 GLU A C 1
ATOM 666 O O . GLU A 1 81 ? -9.029 10.485 13.702 1.00 88.81 81 GLU A O 1
ATOM 671 N N . LYS A 1 82 ? -7.267 9.112 13.945 1.00 87.81 82 LYS A N 1
ATOM 672 C CA . LYS A 1 82 ? -6.249 10.172 13.839 1.00 87.81 82 LYS A CA 1
ATOM 673 C C . LYS A 1 82 ? -6.408 11.001 12.568 1.00 87.81 82 LYS A C 1
ATOM 675 O O . LYS A 1 82 ? -6.201 12.213 12.581 1.00 87.81 82 LYS A O 1
ATOM 680 N N . TRP A 1 83 ? -6.764 10.362 11.454 1.00 86.31 83 TRP A N 1
ATOM 681 C CA . TRP A 1 83 ? -7.005 11.081 10.209 1.00 86.31 83 TRP A CA 1
ATOM 682 C C . TRP A 1 83 ? -8.280 11.926 10.272 1.00 86.31 83 TRP A C 1
ATOM 684 O O . TRP A 1 83 ? -8.267 13.084 9.857 1.00 86.31 83 TRP A O 1
ATOM 694 N N . MET A 1 84 ? -9.367 11.377 10.816 1.00 83.88 84 MET A N 1
ATOM 695 C CA . MET A 1 84 ? -10.618 12.113 11.005 1.00 83.88 84 MET A CA 1
ATOM 696 C C . MET A 1 84 ? -10.432 13.312 11.938 1.00 83.88 84 MET A C 1
ATOM 698 O O . MET A 1 84 ? -10.932 14.386 11.625 1.00 83.88 84 MET A O 1
ATOM 702 N N . GLU A 1 85 ? -9.668 13.175 13.020 1.00 82.94 85 GLU A N 1
ATOM 703 C CA . GLU A 1 85 ? -9.336 14.273 13.935 1.00 82.94 85 GLU A CA 1
ATOM 704 C C . GLU A 1 85 ? -8.586 15.404 13.220 1.00 82.94 85 GLU A C 1
ATOM 706 O O . GLU A 1 85 ? -8.980 16.567 13.295 1.00 82.94 85 GLU A O 1
ATOM 711 N N . GLN A 1 86 ? -7.541 15.070 12.458 1.00 78.12 86 GLN A N 1
ATOM 712 C CA . GLN A 1 86 ? -6.749 16.057 11.714 1.00 78.12 86 GLN A CA 1
ATOM 713 C C . GLN A 1 86 ? -7.574 16.787 10.648 1.00 78.12 86 GLN A C 1
ATOM 715 O O . GLN A 1 86 ? -7.386 17.984 10.422 1.00 78.12 86 GLN A O 1
ATOM 720 N N . HIS A 1 87 ? -8.502 16.083 10.001 1.00 69.19 87 HIS A N 1
ATOM 721 C CA . HIS A 1 87 ? -9.347 16.654 8.957 1.00 69.19 87 HIS A CA 1
ATOM 722 C C . HIS A 1 87 ? -10.577 17.396 9.501 1.00 69.19 87 HIS A C 1
ATOM 724 O O . HIS A 1 87 ? -10.988 18.382 8.893 1.00 69.19 87 HIS A O 1
ATOM 730 N N . ALA A 1 88 ? -11.100 17.026 10.671 1.00 63.38 88 ALA A N 1
ATOM 731 C CA . ALA A 1 88 ? -12.155 17.777 11.353 1.00 63.38 88 ALA A CA 1
ATOM 732 C C . ALA A 1 88 ? -11.664 19.166 11.804 1.00 63.38 88 ALA A C 1
ATOM 734 O O . ALA A 1 88 ? -12.368 20.161 11.637 1.00 63.38 88 ALA A O 1
ATOM 735 N N . VAL A 1 89 ? -10.421 19.259 12.293 1.00 59.16 89 VAL A N 1
ATOM 736 C CA . VAL A 1 89 ? -9.786 20.537 12.673 1.00 59.16 89 VAL A CA 1
ATOM 737 C C . VAL A 1 89 ? -9.504 21.424 11.448 1.00 59.16 89 VAL A C 1
ATOM 739 O O . VAL A 1 89 ? -9.570 22.653 11.518 1.00 59.16 89 VAL A O 1
ATOM 742 N N . ALA A 1 90 ? -9.219 20.822 10.290 1.00 55.56 90 ALA A N 1
ATOM 743 C CA . ALA A 1 90 ? -9.026 21.561 9.042 1.00 55.56 90 ALA A CA 1
ATOM 744 C C . ALA A 1 90 ? -10.338 22.147 8.484 1.00 55.56 90 ALA A C 1
ATOM 746 O O . ALA A 1 90 ? -10.316 23.203 7.846 1.00 55.56 90 ALA A O 1
ATOM 747 N N . GLU A 1 91 ? -11.476 21.493 8.728 1.00 53.69 91 GLU A N 1
ATOM 748 C CA . GLU A 1 91 ? -12.800 21.995 8.347 1.00 53.69 91 GLU A CA 1
ATOM 749 C C . GLU A 1 91 ? -13.325 23.056 9.326 1.00 53.69 91 GLU A C 1
ATOM 751 O O . GLU A 1 91 ? -13.906 24.047 8.881 1.00 53.69 91 GLU A O 1
ATOM 756 N N . SER A 1 92 ? -13.036 22.944 10.630 1.00 51.53 92 SER A N 1
ATOM 757 C CA . SER A 1 92 ? -13.423 23.968 11.615 1.00 51.53 92 SER A CA 1
ATOM 758 C C . SER A 1 92 ? -12.705 25.306 11.404 1.00 51.53 92 SER A C 1
ATOM 760 O O . SER A 1 92 ? -13.285 26.362 11.638 1.00 51.53 92 SER A O 1
ATOM 762 N N . ASN A 1 93 ? -11.470 25.287 10.891 1.00 49.66 93 ASN A N 1
ATOM 763 C CA . ASN A 1 93 ? -10.700 26.500 10.585 1.00 49.66 93 ASN A CA 1
ATOM 764 C C . ASN A 1 93 ? -11.110 27.195 9.271 1.00 49.66 93 ASN A C 1
ATOM 766 O O . ASN A 1 93 ? -10.582 28.260 8.955 1.00 49.66 93 ASN A O 1
ATOM 770 N N . LYS A 1 94 ? -12.052 26.628 8.504 1.00 48.91 94 LYS A N 1
ATOM 771 C CA . LYS A 1 94 ? -12.645 27.268 7.315 1.00 48.91 94 LYS A CA 1
ATOM 772 C C . LYS A 1 94 ? -13.960 28.003 7.604 1.00 48.91 94 LYS A C 1
ATOM 774 O O . LYS A 1 94 ? -14.522 28.604 6.692 1.00 48.91 94 LYS A O 1
ATOM 779 N N . ALA A 1 95 ? -14.440 28.001 8.848 1.00 42.53 95 ALA A N 1
ATOM 780 C CA . ALA A 1 95 ? -15.692 28.644 9.247 1.00 42.53 95 ALA A CA 1
ATOM 781 C C . ALA A 1 95 ? -15.515 30.112 9.700 1.00 42.53 95 ALA A C 1
ATOM 783 O O . ALA A 1 95 ? -16.060 30.515 10.722 1.00 42.53 95 ALA A O 1
ATOM 784 N N . SER A 1 96 ? -14.786 30.912 8.916 1.00 39.62 96 SER A N 1
ATOM 785 C CA . SER A 1 96 ? -14.773 32.383 9.003 1.00 39.62 96 SER A CA 1
ATOM 786 C C . SER A 1 96 ? -14.608 32.958 7.587 1.00 39.62 96 SER A C 1
ATOM 788 O O . SER A 1 96 ? -13.567 32.707 6.976 1.00 39.62 96 SER A O 1
ATOM 790 N N . PRO A 1 97 ? -15.583 33.698 7.017 1.00 44.78 97 PRO A N 1
ATOM 791 C CA . PRO A 1 97 ? -15.430 34.298 5.694 1.00 44.78 97 PRO A CA 1
ATOM 792 C C . PRO A 1 97 ? -14.623 35.608 5.787 1.00 44.78 97 PRO A C 1
ATOM 794 O O . PRO A 1 97 ? -14.655 36.293 6.811 1.00 44.78 97 PRO A O 1
ATOM 797 N N . PRO A 1 98 ? -13.936 35.993 4.701 1.00 38.75 98 PRO A N 1
ATOM 798 C CA . PRO A 1 98 ? -14.587 36.931 3.801 1.00 38.75 98 PRO A CA 1
ATOM 799 C C . PRO A 1 98 ? -14.632 36.443 2.351 1.00 38.75 98 PRO A C 1
ATOM 801 O O . PRO A 1 98 ? -13.732 35.786 1.837 1.00 38.75 98 PRO A O 1
ATOM 804 N N . SER A 1 99 ? -15.744 36.812 1.723 1.00 50.00 99 SER A N 1
ATOM 805 C CA . SER A 1 99 ? -16.006 36.899 0.288 1.00 50.00 99 SER A CA 1
ATOM 806 C C . SER A 1 99 ? -14.772 37.184 -0.576 1.00 50.00 99 SER A C 1
ATOM 808 O O . SER A 1 99 ? -14.074 38.165 -0.318 1.00 50.00 99 SER A O 1
ATOM 810 N N . THR A 1 100 ? -14.569 36.399 -1.641 1.00 37.09 100 THR A N 1
ATOM 811 C CA . THR A 1 100 ? -14.582 36.832 -3.062 1.00 37.09 100 THR A CA 1
ATOM 812 C C . THR A 1 100 ? -14.241 35.630 -3.962 1.00 37.09 100 THR A C 1
ATOM 814 O O . THR A 1 100 ? -13.142 35.088 -3.911 1.00 37.09 100 THR A O 1
ATOM 817 N N . ASP A 1 101 ? -15.237 35.202 -4.739 1.00 37.97 101 ASP 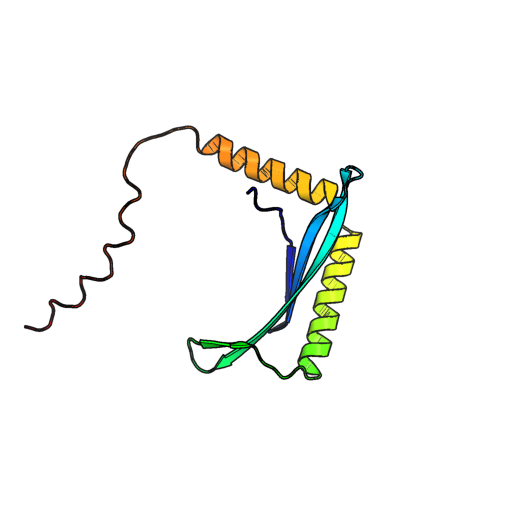A N 1
ATOM 818 C CA . ASP A 1 101 ? -15.198 34.542 -6.052 1.00 37.97 101 ASP A CA 1
ATOM 819 C C . ASP A 1 101 ? -14.059 33.561 -6.385 1.00 37.97 101 ASP A C 1
ATOM 821 O O . ASP A 1 101 ? -13.037 33.907 -6.975 1.00 37.97 101 ASP A O 1
ATOM 825 N N . CYS A 1 102 ? -14.323 32.267 -6.175 1.00 33.03 102 CYS A N 1
ATOM 826 C CA . CYS A 1 102 ? -13.621 31.186 -6.871 1.00 33.03 102 CYS A CA 1
ATOM 827 C C . CYS A 1 102 ? -14.407 30.779 -8.130 1.00 33.03 102 CYS A C 1
ATOM 829 O O . CYS A 1 102 ? -15.007 29.713 -8.201 1.00 33.03 102 CYS A O 1
ATOM 831 N N . ASN A 1 103 ? -14.416 31.668 -9.122 1.00 47.41 103 ASN A N 1
ATOM 832 C CA . ASN A 1 103 ? -14.727 31.360 -10.518 1.00 47.41 103 ASN A CA 1
ATOM 833 C C . ASN A 1 103 ? -13.772 32.168 -11.402 1.00 47.41 103 ASN A C 1
ATOM 835 O O . ASN A 1 103 ? -14.177 33.123 -12.049 1.00 47.41 103 ASN A O 1
ATOM 839 N N . LEU A 1 104 ? -12.477 31.831 -11.395 1.00 42.50 104 LEU A N 1
ATOM 840 C CA . LEU A 1 104 ? -11.543 32.334 -12.412 1.00 42.50 104 LEU A CA 1
ATOM 841 C C . LEU A 1 104 ? -10.292 31.449 -12.568 1.00 42.50 104 LEU A C 1
ATOM 843 O O . LEU A 1 104 ? -9.168 31.933 -12.633 1.00 42.50 104 LEU A O 1
ATOM 847 N N . ALA A 1 105 ? -10.477 30.131 -12.661 1.00 38.03 105 ALA A N 1
ATOM 848 C CA . ALA A 1 105 ? -9.447 29.231 -13.198 1.00 38.03 105 ALA A CA 1
ATOM 849 C C . ALA A 1 105 ? -9.753 28.782 -14.643 1.00 38.03 105 ALA A C 1
ATOM 851 O O . ALA A 1 105 ? -9.131 27.854 -15.145 1.00 38.03 105 ALA A O 1
ATOM 852 N N . GLU A 1 106 ? -10.663 29.484 -15.334 1.00 43.34 106 GLU A N 1
ATOM 853 C CA . GLU A 1 106 ? -10.941 29.348 -16.776 1.00 43.34 106 GLU A CA 1
ATOM 854 C C . GLU A 1 106 ? -10.528 30.593 -17.597 1.00 43.34 106 GLU A C 1
ATOM 856 O O . GLU A 1 106 ? -10.997 30.802 -18.711 1.00 43.34 106 GLU A O 1
ATOM 861 N N . ALA A 1 107 ? -9.611 31.434 -17.094 1.00 47.28 107 ALA A N 1
ATOM 862 C CA . ALA A 1 107 ? -9.165 32.651 -17.798 1.00 47.28 107 ALA A CA 1
ATOM 863 C C . ALA A 1 107 ? -7.683 32.665 -18.231 1.00 47.28 107 ALA A C 1
ATOM 865 O O . ALA A 1 107 ? -7.182 33.702 -18.663 1.00 47.28 107 ALA A O 1
ATOM 866 N N . HIS A 1 108 ? -6.978 31.528 -18.192 1.00 41.91 108 HIS A N 1
ATOM 867 C CA . HIS A 1 108 ? -5.594 31.427 -18.693 1.00 41.91 108 HIS A CA 1
ATOM 868 C C . HIS A 1 108 ? -5.422 30.544 -19.939 1.00 41.91 108 HIS A C 1
ATOM 870 O O . HIS A 1 108 ? -4.307 30.174 -20.291 1.00 41.91 108 HIS A O 1
ATOM 876 N N . ILE A 1 109 ? -6.506 30.309 -20.685 1.00 44.44 109 ILE A N 1
ATOM 877 C CA . ILE A 1 109 ? -6.465 29.801 -22.067 1.00 44.44 109 ILE A CA 1
ATOM 878 C C . ILE A 1 109 ? -7.216 30.790 -22.970 1.00 44.44 109 ILE A C 1
ATOM 880 O O . ILE A 1 109 ? -8.256 30.472 -23.528 1.00 44.44 109 ILE A O 1
ATOM 884 N N . ARG A 1 110 ? -6.741 32.043 -23.054 1.00 44.38 110 ARG A N 1
ATOM 885 C CA . ARG A 1 110 ? -7.117 33.011 -24.119 1.00 44.38 110 ARG A CA 1
ATOM 886 C C . ARG A 1 110 ? -6.226 34.261 -24.200 1.00 44.38 110 ARG A C 1
ATOM 888 O O . ARG A 1 110 ? -6.639 35.286 -24.728 1.00 44.38 110 ARG A O 1
ATOM 895 N N . ARG A 1 111 ? -4.974 34.191 -23.728 1.00 48.34 111 ARG A N 1
ATOM 896 C CA . ARG A 1 111 ? -3.996 35.296 -23.851 1.00 48.34 111 ARG A CA 1
ATOM 897 C C . ARG A 1 111 ? -2.665 34.872 -24.482 1.00 48.34 111 ARG A C 1
ATOM 899 O O . ARG A 1 111 ? -1.618 35.398 -24.143 1.00 48.34 111 ARG A O 1
ATOM 906 N N . ALA A 1 112 ? -2.731 33.923 -25.414 1.00 43.97 112 ALA A N 1
ATOM 907 C CA . ALA A 1 112 ? -1.621 33.548 -26.299 1.00 43.97 112 ALA A CA 1
ATOM 908 C C . ALA A 1 112 ? -2.066 33.430 -27.775 1.00 43.97 112 ALA A C 1
ATOM 910 O O . ALA A 1 112 ? -1.442 32.729 -28.559 1.00 43.97 112 ALA A O 1
ATOM 911 N N . ALA A 1 113 ? -3.154 34.112 -28.155 1.00 47.09 113 ALA A N 1
AT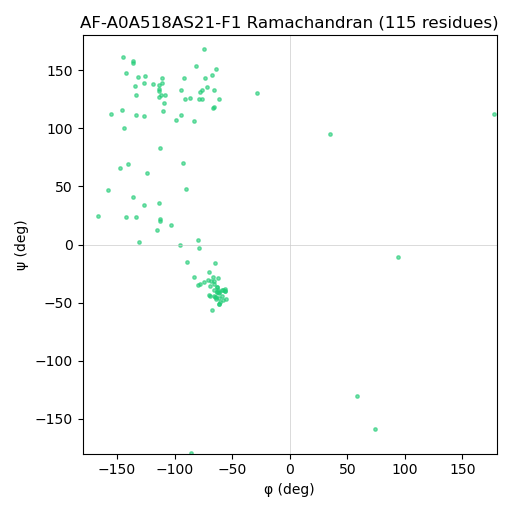OM 912 C CA . ALA A 1 113 ? -3.662 34.171 -29.533 1.00 47.09 113 ALA A CA 1
ATOM 913 C C . ALA A 1 113 ? -4.071 35.606 -29.931 1.00 47.09 113 ALA A C 1
ATOM 915 O O . ALA A 1 113 ? -5.108 35.8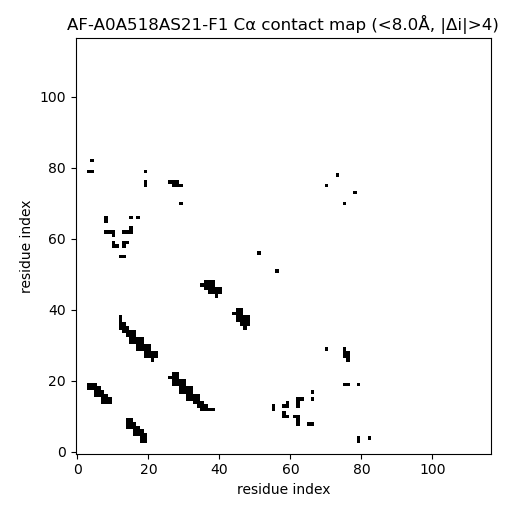28 -30.541 1.00 47.09 113 ALA A O 1
ATOM 916 N N . SER A 1 114 ? -3.266 36.594 -29.525 1.00 49.62 114 SER A N 1
ATOM 917 C CA . SER A 1 114 ? -3.335 37.986 -30.009 1.00 49.62 114 SER A CA 1
ATOM 918 C C . SER A 1 114 ? -1.931 38.601 -30.153 1.00 49.62 114 SER A C 1
ATOM 920 O O . SER A 1 114 ? -1.767 39.814 -30.101 1.00 49.62 114 SER A O 1
ATOM 922 N N . ALA A 1 115 ? -0.904 37.762 -30.310 1.00 51.53 115 ALA A N 1
ATOM 923 C CA . ALA A 1 115 ? 0.452 38.184 -30.677 1.00 51.53 115 ALA A CA 1
ATOM 924 C C . ALA A 1 115 ? 0.817 37.660 -32.079 1.00 51.53 115 ALA A C 1
ATOM 926 O O . ALA A 1 115 ? 1.944 37.249 -32.331 1.00 51.53 115 ALA A O 1
ATOM 927 N N . ALA A 1 116 ? -0.179 37.620 -32.965 1.00 48.75 116 ALA A N 1
ATOM 928 C CA . ALA A 1 116 ? -0.024 37.324 -34.382 1.00 48.75 116 ALA A CA 1
ATOM 929 C C . ALA A 1 116 ? -1.073 38.124 -35.171 1.00 48.75 116 ALA A C 1
ATOM 931 O O . ALA A 1 116 ? -2.045 37.568 -35.677 1.00 48.75 116 ALA A O 1
ATOM 932 N N . ASN A 1 117 ? -0.915 39.448 -35.138 1.00 40.91 117 ASN A N 1
ATOM 933 C CA . ASN A 1 117 ? -1.162 40.371 -36.247 1.00 40.91 117 ASN A CA 1
ATOM 934 C C . ASN A 1 117 ? -0.453 41.689 -35.943 1.00 40.91 117 ASN A C 1
ATOM 936 O O . ASN A 1 117 ? -0.694 42.228 -34.839 1.00 40.91 117 ASN A O 1
#

Solvent-accessible surface area (backbone atoms only — not comparable to full-atom values): 7428 Å² total; per-residue (Å²): 130,86,81,72,66,70,50,77,39,72,36,86,50,33,34,39,37,39,32,54,44,72,46,94,89,66,52,50,40,80,41,78,43,85,41,76,30,57,45,71,57,77,94,86,43,74,39,76,53,89,75,86,52,69,73,54,52,56,26,42,52,54,35,50,53,54,50,49,55,46,55,76,75,42,59,38,51,61,55,48,50,57,48,50,54,58,50,52,56,59,54,62,73,62,77,66,86,79,90,80,83,95,81,72,91,82,72,84,85,75,85,85,82,78,89,84,126

Mean predicted aligned error: 13.91 Å

Foldseek 3Di:
DDDFDWDKDFDAFWIKIWGWDADPVRATDIDIDTGGDFDDDPDDDTDGDPDDDDVNVVRVVVNVVVVVVCCVVDGNVVVRVVVCVVVVVVVVVVPDDDDDDPPPPPPPPPPPPPPPD

Organism: NCBI:txid2527972

Nearest PDB structures (foldseek):
  5cu7-assembly2_B  TM=3.244E-01  e=1.194E+00  Bacteroides thetaiotaomicron VPI-5482
  4fdu-assembly2_B  TM=3.250E-01  e=1.345E+00  Bacteroides thetaiotaomicron VPI-5482
  6xa1-assembly1_j  TM=3.379E-01  e=2.747E+00  Homo sapiens
  8i13-assembly1_A  TM=2.457E-01  e=2.747E+00  Saccharomyces cerevisiae
  6baq-assembly2_B  TM=2.247E-01  e=2.298E+00  Mus musculus

Radius of gyration: 21.36 Å; Cα contacts (8 Å, |Δi|>4): 112; chains: 1; bounding box: 33×50×52 Å

pLDDT: mean 73.75, std 20.01, range [33.03, 96.69]

Secondary structure (DSSP, 8-state):
-PPPP-EEEEETTEEEEEEEEE-TTS-EEEEEEEEE-EEEETTTEEEE-S---HHHHHHHHHHHHHHHHHHHHS-HHHHHHHHHHHHHHHHHTT----------SSSSSSSSSSS--

Sequence (117 aa):
MSQLPCKRFWEGPVGITLMPRKQQSGEYFWTFAFTRAFKRTGKDSWEYTEFFGQKHASALGKVMSRAIQFMEQNNPGEFTEKWMEQHAVAESNKASPPSTDCNLAEAHIRRAASAAN